Protein AF-A0A7C3CZF4-F1 (afdb_monomer)

Structure (mmCIF, N/CA/C/O backbone):
data_AF-A0A7C3CZF4-F1
#
_entry.id   AF-A0A7C3CZF4-F1
#
loop_
_atom_site.group_PDB
_atom_site.id
_atom_site.type_symbol
_atom_site.label_atom_id
_atom_site.label_alt_id
_atom_site.label_comp_id
_atom_site.label_asym_id
_atom_site.label_entity_id
_atom_site.label_seq_id
_atom_site.pdbx_PDB_ins_code
_atom_site.Cartn_x
_atom_site.Cartn_y
_atom_site.Cartn_z
_ato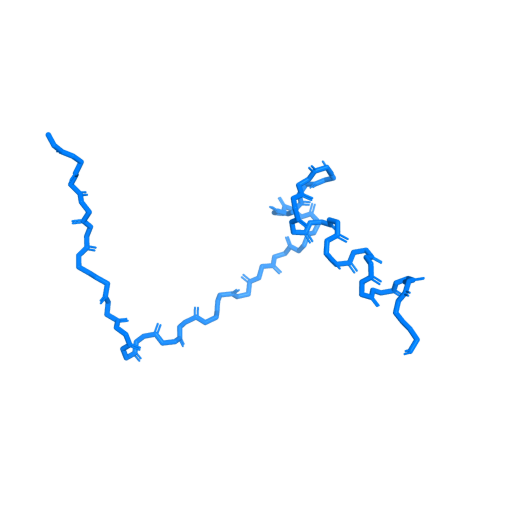m_site.occupancy
_atom_site.B_iso_or_equiv
_atom_site.auth_seq_id
_atom_site.auth_comp_id
_atom_site.auth_asym_id
_atom_site.auth_atom_id
_atom_site.pdbx_PDB_model_num
ATOM 1 N N . MET A 1 1 ? 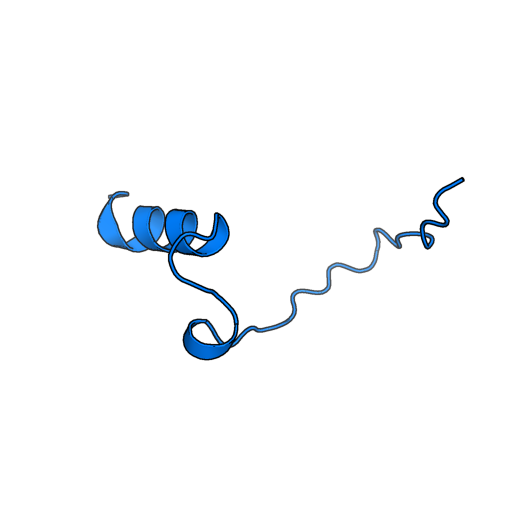16.286 18.135 -18.338 1.00 65.00 1 MET A N 1
ATOM 2 C CA . MET A 1 1 ? 15.174 17.258 -18.772 1.00 65.00 1 MET A CA 1
ATOM 3 C C . MET A 1 1 ? 15.124 16.052 -17.841 1.00 65.00 1 MET A C 1
ATOM 5 O O . MET A 1 1 ? 16.192 15.600 -17.437 1.00 65.00 1 MET A O 1
ATOM 9 N N . ALA A 1 2 ? 13.938 15.588 -17.433 1.00 63.78 2 ALA A N 1
ATOM 10 C CA . ALA A 1 2 ? 13.805 14.457 -16.508 1.00 63.78 2 ALA A CA 1
ATOM 11 C C . ALA A 1 2 ? 14.388 13.172 -17.128 1.00 63.78 2 ALA A C 1
ATOM 13 O O . ALA A 1 2 ? 14.134 12.873 -18.293 1.00 63.78 2 ALA A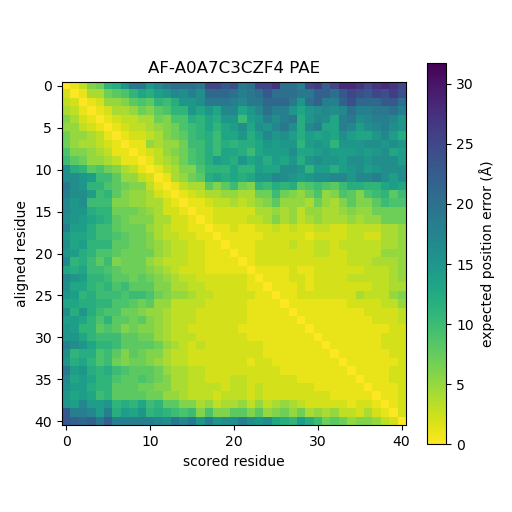 O 1
ATOM 14 N N . ARG A 1 3 ? 15.218 12.447 -16.369 1.00 80.25 3 ARG A N 1
ATOM 15 C CA . ARG A 1 3 ? 15.908 11.228 -16.820 1.00 80.25 3 ARG A CA 1
ATOM 16 C C . ARG A 1 3 ? 15.080 10.009 -16.420 1.00 80.25 3 ARG A C 1
ATOM 18 O O . ARG A 1 3 ? 15.264 9.479 -15.327 1.00 80.25 3 ARG A O 1
ATOM 25 N N . TYR A 1 4 ? 14.155 9.596 -17.275 1.00 82.06 4 TYR A N 1
ATOM 26 C CA . TYR A 1 4 ? 13.404 8.360 -17.059 1.00 82.06 4 TYR A CA 1
ATOM 27 C C . TYR A 1 4 ? 14.269 7.143 -17.411 1.00 82.06 4 TYR A C 1
ATOM 29 O O . TYR A 1 4 ? 15.114 7.217 -18.302 1.00 82.06 4 TYR A O 1
ATOM 37 N N . LYS A 1 5 ? 14.096 6.046 -16.669 1.00 82.00 5 LYS A N 1
ATOM 38 C CA . LYS A 1 5 ? 14.717 4.751 -16.981 1.00 82.00 5 LYS A CA 1
ATOM 39 C C . LYS A 1 5 ? 13.853 4.022 -18.010 1.00 82.00 5 LYS A C 1
ATOM 41 O O . LYS A 1 5 ? 12.630 4.122 -17.926 1.00 82.00 5 LYS A O 1
ATOM 46 N N . ASP A 1 6 ? 14.479 3.272 -18.916 1.00 82.88 6 ASP A N 1
ATOM 47 C CA . ASP A 1 6 ? 13.757 2.423 -19.867 1.00 82.88 6 ASP A CA 1
ATOM 48 C C . ASP A 1 6 ? 12.909 1.390 -19.113 1.00 82.88 6 ASP A C 1
ATOM 50 O O . ASP A 1 6 ? 13.407 0.660 -18.250 1.00 82.88 6 ASP A O 1
ATOM 54 N N . TYR A 1 7 ? 11.609 1.372 -19.408 1.00 81.00 7 TYR A N 1
ATO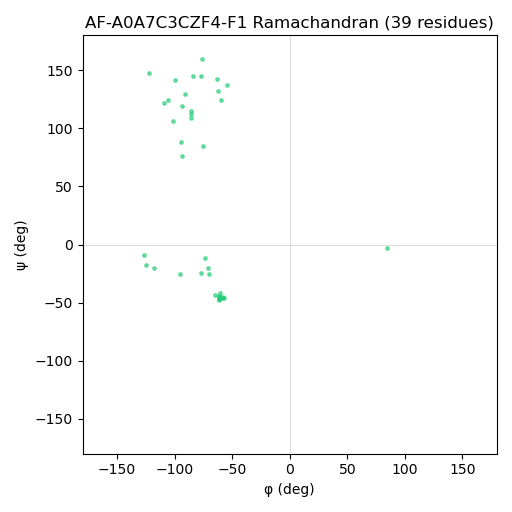M 55 C CA . TYR A 1 7 ? 10.650 0.474 -18.777 1.00 81.00 7 TYR A CA 1
ATOM 56 C C . TYR A 1 7 ? 10.496 -0.791 -19.624 1.00 81.00 7 TYR A C 1
ATOM 58 O O . TYR A 1 7 ? 10.108 -0.720 -20.789 1.00 81.00 7 TYR A O 1
ATOM 66 N N . ASN A 1 8 ? 10.818 -1.949 -19.044 1.00 83.00 8 ASN A N 1
ATOM 67 C CA . ASN A 1 8 ? 10.669 -3.236 -19.714 1.00 83.00 8 ASN A CA 1
ATOM 68 C C . ASN A 1 8 ? 9.242 -3.775 -19.523 1.00 83.00 8 ASN A C 1
ATOM 70 O O . ASN A 1 8 ? 8.870 -4.170 -18.418 1.00 83.00 8 ASN A O 1
ATOM 74 N N . TYR A 1 9 ? 8.479 -3.835 -20.614 1.00 79.06 9 TYR A N 1
ATOM 75 C CA . TYR A 1 9 ? 7.098 -4.323 -20.633 1.00 79.06 9 TYR A CA 1
ATOM 76 C C . TYR A 1 9 ? 6.957 -5.839 -20.430 1.00 79.06 9 TYR A C 1
ATOM 78 O O . TYR A 1 9 ? 5.902 -6.289 -19.992 1.00 79.06 9 TYR A O 1
ATOM 86 N N . ASP A 1 10 ? 8.015 -6.624 -20.654 1.00 82.81 10 ASP A N 1
ATOM 87 C CA . ASP A 1 10 ? 8.021 -8.066 -20.368 1.00 82.81 10 ASP A CA 1
ATOM 88 C C . ASP A 1 10 ? 8.097 -8.349 -18.855 1.00 82.81 10 ASP A C 1
ATOM 90 O O . ASP A 1 10 ? 7.908 -9.478 -18.398 1.00 82.81 10 ASP A O 1
ATOM 94 N N . GLN A 1 11 ? 8.378 -7.326 -18.039 1.00 74.38 11 GLN A N 1
ATOM 95 C CA . GLN A 1 11 ? 8.517 -7.444 -16.593 1.00 74.38 11 GLN A CA 1
ATOM 96 C C . 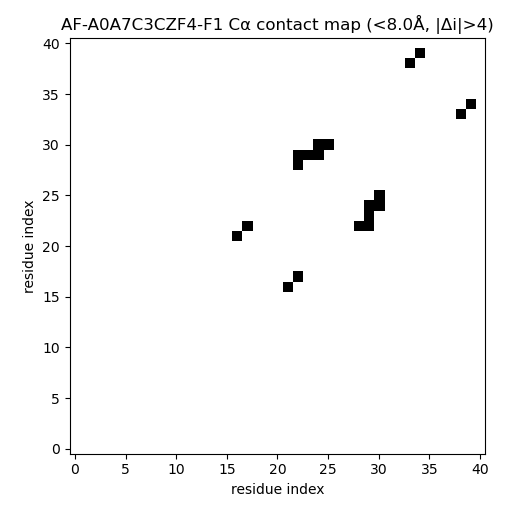GLN A 1 11 ? 7.202 -7.137 -15.868 1.00 74.38 11 GLN A C 1
ATOM 98 O O . GLN A 1 11 ? 7.045 -6.112 -15.208 1.00 74.38 11 GLN A O 1
ATOM 103 N N . SER A 1 12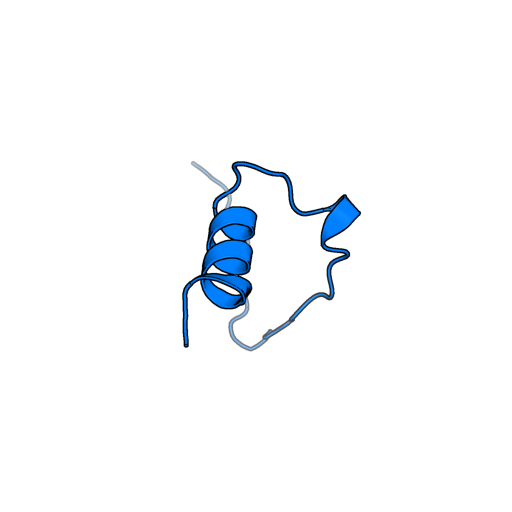 ? 6.267 -8.086 -15.900 1.00 72.81 12 SER A N 1
ATOM 104 C CA . SER A 1 12 ? 5.141 -8.081 -14.958 1.00 72.81 12 SER A CA 1
ATOM 105 C C . SER A 1 12 ? 5.626 -8.545 -13.583 1.00 72.81 12 SER A C 1
ATOM 107 O O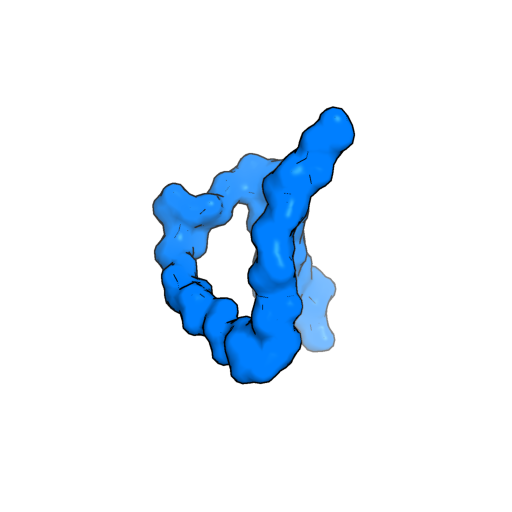 . SER A 1 12 ? 5.579 -9.727 -13.250 1.00 72.81 12 SER A O 1
ATOM 109 N N . LYS A 1 13 ? 6.164 -7.616 -12.786 1.00 75.00 13 LYS A N 1
ATOM 110 C CA . LYS A 1 13 ? 6.541 -7.877 -11.392 1.00 75.00 13 LYS A CA 1
ATOM 111 C C . LYS A 1 13 ? 5.480 -7.318 -10.464 1.00 75.00 13 LYS A C 1
ATOM 113 O O . LYS A 1 13 ? 5.421 -6.113 -10.241 1.00 75.00 13 LYS A O 1
ATOM 118 N N . LEU A 1 14 ? 4.688 -8.211 -9.886 1.00 81.00 14 LEU A N 1
ATOM 119 C CA . LEU A 1 14 ? 3.900 -7.886 -8.707 1.00 81.00 14 LEU A CA 1
ATOM 120 C C . LEU A 1 14 ? 4.792 -8.105 -7.490 1.00 81.00 14 LEU A C 1
ATOM 122 O O . LEU A 1 14 ? 5.253 -9.219 -7.239 1.00 81.00 14 LEU A O 1
ATOM 126 N N . LEU A 1 15 ? 5.086 -7.022 -6.778 1.00 83.50 15 LEU A N 1
ATOM 127 C CA . LEU A 1 15 ? 5.786 -7.098 -5.506 1.00 83.50 15 LEU A CA 1
ATOM 128 C C . LEU A 1 15 ? 4.738 -7.215 -4.399 1.00 83.50 15 LEU A C 1
ATOM 130 O O . LEU A 1 15 ? 3.805 -6.408 -4.379 1.00 83.50 15 LEU A O 1
ATOM 134 N N . PRO A 1 16 ? 4.865 -8.194 -3.489 1.00 87.38 16 PRO A N 1
ATOM 135 C CA . PRO A 1 16 ? 4.012 -8.226 -2.316 1.00 87.38 16 PRO A CA 1
ATOM 136 C C . PRO A 1 16 ? 4.290 -6.984 -1.466 1.00 87.38 16 PRO A C 1
ATOM 138 O O . PRO A 1 16 ? 5.438 -6.550 -1.341 1.00 87.38 16 PRO A O 1
ATOM 141 N N . ILE A 1 17 ? 3.234 -6.430 -0.880 1.00 89.69 17 ILE A N 1
ATOM 142 C CA . ILE A 1 17 ? 3.323 -5.328 0.074 1.00 89.69 17 ILE A CA 1
ATOM 143 C C . ILE A 1 17 ? 2.681 -5.738 1.392 1.00 89.69 17 ILE A C 1
ATOM 145 O O . ILE A 1 17 ? 1.701 -6.485 1.414 1.00 89.69 17 ILE A O 1
ATOM 149 N N . ASN A 1 18 ? 3.217 -5.220 2.490 1.00 94.38 18 ASN A N 1
ATOM 150 C CA . ASN A 1 18 ? 2.533 -5.233 3.768 1.00 94.38 18 ASN A CA 1
ATOM 151 C C . ASN A 1 18 ? 1.623 -4.005 3.846 1.00 94.38 18 ASN A C 1
ATOM 153 O O . ASN A 1 18 ? 2.098 -2.875 3.954 1.00 94.38 18 ASN A O 1
ATOM 157 N N . PHE A 1 19 ? 0.314 -4.230 3.771 1.00 92.88 19 PHE A N 1
ATOM 158 C CA . PHE A 1 19 ? -0.663 -3.150 3.698 1.00 92.88 19 PHE A CA 1
ATOM 159 C C . PHE A 1 19 ? -0.562 -2.184 4.886 1.00 92.88 19 PHE A C 1
ATOM 161 O O . PHE A 1 19 ? -0.514 -0.977 4.675 1.00 92.88 19 PHE A O 1
ATOM 168 N N . SER A 1 20 ? -0.458 -2.692 6.119 1.00 92.94 20 SER A N 1
ATOM 169 C CA . SER A 1 20 ? -0.459 -1.849 7.324 1.00 92.94 20 SER A CA 1
ATOM 170 C C . SER A 1 20 ? 0.810 -1.013 7.493 1.00 92.94 20 SER A C 1
ATOM 172 O O . SER A 1 20 ? 0.774 0.027 8.145 1.00 92.94 20 SER A O 1
ATOM 174 N N . GLU A 1 21 ? 1.927 -1.459 6.922 1.00 96.00 21 GLU A N 1
ATOM 175 C CA . GLU A 1 21 ? 3.221 -0.780 7.038 1.00 96.00 21 GLU A CA 1
ATOM 176 C C . GLU A 1 21 ? 3.507 0.152 5.856 1.00 96.00 21 GLU A C 1
ATOM 178 O O . GLU A 1 21 ? 4.292 1.089 5.991 1.00 96.00 21 GLU A O 1
ATOM 183 N N . GLN A 1 22 ? 2.904 -0.107 4.692 1.00 95.62 22 GLN A N 1
ATOM 184 C CA . GLN A 1 22 ? 3.270 0.559 3.440 1.00 95.62 22 GLN A CA 1
ATOM 185 C C . GLN A 1 22 ? 2.145 1.388 2.819 1.00 95.62 22 GLN A C 1
ATOM 187 O O . GLN A 1 22 ? 2.442 2.270 2.014 1.00 95.62 22 GLN A O 1
ATOM 192 N N . ILE A 1 23 ? 0.881 1.141 3.173 1.00 95.69 23 ILE A N 1
ATOM 193 C CA . ILE A 1 23 ? -0.262 1.897 2.656 1.00 95.69 23 ILE A CA 1
ATOM 194 C C . ILE A 1 23 ? -0.839 2.767 3.770 1.00 95.69 23 ILE A C 1
ATOM 196 O O . ILE A 1 23 ? -1.236 2.283 4.827 1.00 95.69 23 ILE A O 1
ATOM 200 N N . LEU A 1 24 ? -0.877 4.078 3.528 1.00 95.38 24 LEU A N 1
ATOM 201 C CA . LEU A 1 24 ? -1.275 5.060 4.530 1.00 95.38 24 LEU A CA 1
ATOM 202 C C . LEU A 1 24 ? -2.731 5.503 4.340 1.00 95.38 24 LEU A C 1
ATOM 204 O O . LEU A 1 24 ? -3.155 5.737 3.206 1.00 95.38 24 LEU A O 1
ATOM 208 N N . PRO A 1 25 ? -3.484 5.718 5.433 1.00 95.19 25 PRO A N 1
ATOM 209 C CA . PRO A 1 25 ? -4.803 6.332 5.357 1.00 95.19 25 PRO A CA 1
ATOM 210 C C . PRO A 1 25 ? -4.766 7.684 4.634 1.00 95.19 25 PRO A C 1
ATOM 212 O O . PRO A 1 25 ? -3.876 8.504 4.861 1.00 95.19 25 PRO A O 1
ATOM 215 N N . GLY A 1 26 ? -5.751 7.917 3.767 1.00 94.06 26 GLY A N 1
ATOM 216 C CA . GLY A 1 26 ? -5.832 9.123 2.938 1.00 94.06 26 GLY A CA 1
ATOM 217 C C . GLY A 1 26 ? -5.029 9.058 1.634 1.00 94.06 26 GLY A C 1
ATOM 218 O O . GLY A 1 26 ? -5.114 9.993 0.840 1.00 94.06 26 GLY A O 1
ATOM 219 N N . SER A 1 27 ? -4.287 7.972 1.380 1.00 97.06 27 SER A N 1
ATOM 220 C CA . SER A 1 27 ? -3.748 7.688 0.047 1.00 97.06 27 SER A CA 1
ATOM 221 C C . SER A 1 27 ? -4.840 7.156 -0.884 1.00 97.06 27 SER A C 1
ATOM 223 O O . SER A 1 27 ? -5.867 6.633 -0.443 1.00 97.06 27 SER A O 1
ATOM 225 N N . PHE A 1 28 ? -4.599 7.263 -2.189 1.00 96.69 28 PHE A N 1
ATOM 226 C CA . PHE A 1 28 ? -5.511 6.727 -3.194 1.00 96.69 28 PHE A CA 1
ATOM 227 C C . PHE A 1 28 ? -5.664 5.204 -3.062 1.00 96.69 28 PHE A C 1
ATOM 229 O O . PHE A 1 28 ? -6.776 4.685 -3.084 1.00 96.69 28 PHE A O 1
ATOM 236 N N . GLU A 1 29 ? -4.554 4.494 -2.864 1.00 95.19 29 GLU A N 1
ATOM 237 C CA . GLU A 1 29 ? -4.510 3.039 -2.716 1.00 95.19 29 GLU A CA 1
ATOM 238 C C . GLU A 1 29 ? -5.321 2.569 -1.505 1.00 95.19 29 GLU A C 1
ATOM 240 O O . GLU A 1 29 ? -6.077 1.603 -1.612 1.00 95.19 29 GLU A O 1
ATOM 245 N N . TYR A 1 30 ? -5.219 3.281 -0.37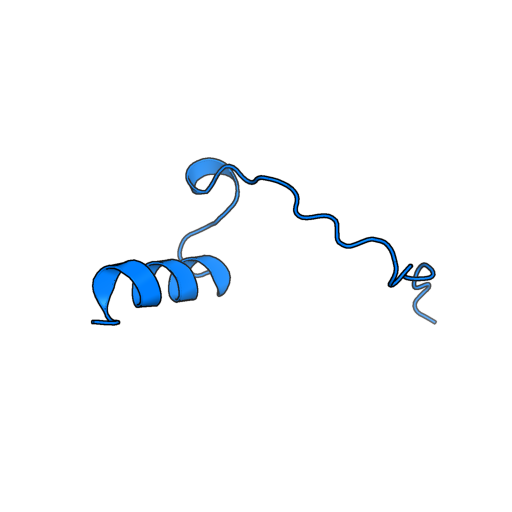5 1.00 96.94 30 TYR A N 1
ATOM 246 C CA . TYR A 1 30 ? -6.020 2.990 0.813 1.00 96.94 30 TYR A CA 1
ATOM 247 C C . TYR A 1 30 ? -7.516 3.148 0.526 1.00 96.94 30 TYR A C 1
ATOM 249 O O . TYR A 1 30 ? -8.313 2.277 0.874 1.00 96.94 30 TYR A O 1
ATOM 257 N N . THR A 1 31 ? -7.909 4.242 -0.138 1.00 97.19 31 THR A N 1
ATOM 258 C CA . THR A 1 31 ? -9.311 4.480 -0.502 1.00 97.19 31 THR A CA 1
ATOM 259 C C . THR A 1 31 ? -9.841 3.389 -1.423 1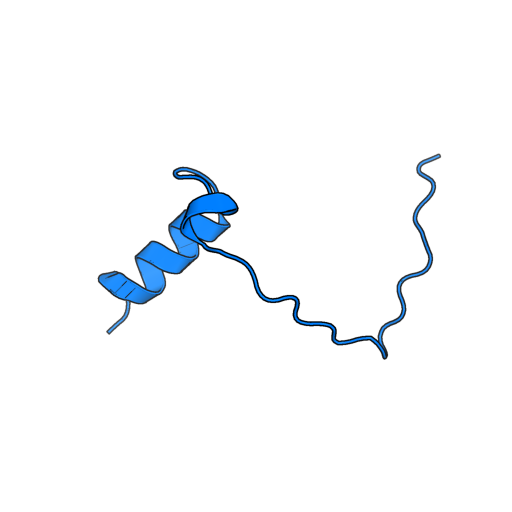.00 97.19 31 THR A C 1
ATOM 261 O O . THR A 1 31 ? -10.937 2.890 -1.188 1.00 97.19 31 THR A O 1
ATOM 264 N N . VAL A 1 32 ? -9.075 2.980 -2.436 1.00 96.19 32 VAL A N 1
ATOM 265 C CA . VAL A 1 32 ? -9.490 1.904 -3.346 1.00 96.19 32 VAL A CA 1
ATOM 266 C C . VAL A 1 32 ? -9.694 0.595 -2.589 1.00 96.19 32 VAL A C 1
ATOM 268 O O . VAL A 1 32 ? -10.741 -0.024 -2.755 1.00 96.19 32 VAL A O 1
ATOM 271 N N . ASN A 1 33 ? -8.747 0.195 -1.734 1.00 95.12 33 ASN A N 1
ATOM 272 C CA . ASN A 1 33 ? -8.903 -1.021 -0.935 1.00 95.12 33 ASN A CA 1
ATOM 273 C C . ASN A 1 33 ? -10.156 -0.954 -0.042 1.00 95.12 33 ASN A C 1
ATOM 275 O O . ASN A 1 33 ? -10.962 -1.879 -0.068 1.00 95.12 33 ASN A O 1
ATOM 279 N N . TYR A 1 34 ? -10.382 0.166 0.653 1.00 96.31 34 TYR A N 1
ATOM 280 C CA . TYR A 1 34 ? -11.576 0.343 1.482 1.00 96.31 34 TYR A CA 1
ATOM 281 C C . TYR A 1 34 ? -12.877 0.201 0.682 1.00 96.31 34 TYR A C 1
ATOM 283 O O . TYR A 1 34 ? -13.807 -0.465 1.133 1.00 96.31 34 TYR A O 1
ATOM 291 N N . LEU A 1 35 ? -12.956 0.819 -0.500 1.00 97.31 35 LEU A N 1
ATOM 292 C CA . LEU A 1 35 ? -14.150 0.758 -1.342 1.00 97.31 35 LEU A CA 1
ATOM 293 C C . LEU A 1 35 ? -14.428 -0.662 -1.835 1.00 97.31 35 LEU A C 1
ATOM 295 O O . LEU A 1 35 ? -15.574 -1.094 -1.795 1.00 97.31 35 LEU A O 1
ATOM 299 N N . VAL A 1 36 ? -13.392 -1.382 -2.266 1.00 95.81 36 VAL A N 1
ATOM 300 C CA . VAL A 1 36 ? -13.530 -2.778 -2.700 1.00 95.81 36 VAL A CA 1
ATOM 301 C C . VAL A 1 36 ? -14.026 -3.656 -1.560 1.00 95.81 36 VAL A C 1
ATOM 303 O O . VAL A 1 36 ? -14.981 -4.396 -1.752 1.00 95.81 36 VAL A O 1
ATOM 306 N N . ASP A 1 37 ? -13.438 -3.527 -0.374 1.00 94.94 37 ASP A N 1
ATOM 307 C CA . ASP A 1 37 ? -13.751 -4.425 0.738 1.00 94.94 37 ASP A CA 1
ATOM 308 C C . ASP A 1 37 ? -15.090 -4.099 1.425 1.00 94.94 37 ASP A C 1
ATOM 310 O O . ASP A 1 37 ? -15.668 -4.966 2.077 1.00 94.94 37 ASP A O 1
ATOM 314 N N . ASN A 1 38 ? -15.575 -2.853 1.336 1.00 96.25 38 ASN A N 1
ATOM 315 C CA . ASN A 1 38 ? -16.704 -2.386 2.155 1.00 96.25 38 ASN A CA 1
ATOM 316 C C . ASN A 1 38 ? -17.881 -1.806 1.365 1.00 96.25 38 ASN A C 1
ATOM 318 O O . ASN A 1 38 ? -18.942 -1.605 1.952 1.00 96.25 38 ASN A O 1
ATOM 322 N N . GLN A 1 39 ? -17.690 -1.427 0.102 1.00 93.75 39 GLN A N 1
ATOM 323 C CA . GLN A 1 39 ? -18.679 -0.653 -0.662 1.00 93.75 39 GLN A CA 1
ATOM 324 C C . GLN A 1 39 ? -19.052 -1.295 -2.002 1.00 93.75 39 GLN A C 1
ATOM 326 O O . GLN A 1 39 ? -19.980 -0.818 -2.655 1.00 93.75 39 GLN A O 1
ATOM 331 N N . LEU A 1 40 ? -18.344 -2.344 -2.422 1.00 90.62 40 LEU A N 1
ATOM 332 C CA . LEU A 1 40 ? -18.685 -3.145 -3.590 1.00 90.62 40 LEU A CA 1
ATOM 333 C C . LEU A 1 40 ? -19.264 -4.487 -3.116 1.00 90.62 40 LEU A C 1
ATOM 335 O O . LEU A 1 40 ? -18.628 -5.178 -2.325 1.00 90.62 40 LEU A O 1
ATOM 339 N N . ASP A 1 41 ? -20.480 -4.793 -3.580 1.00 70.94 41 ASP A N 1
ATOM 340 C CA . ASP A 1 41 ? -21.201 -6.066 -3.390 1.00 70.94 41 ASP A CA 1
ATOM 341 C C . ASP A 1 41 ? -21.018 -6.955 -4.633 1.00 70.94 41 ASP A C 1
ATOM 343 O O . ASP A 1 41 ? -21.125 -6.408 -5.762 1.00 70.94 41 ASP A O 1
#

Mean predicted aligned error: 7.31 Å

Radius of gyration: 15.07 Å; Cα contacts (8 Å, |Δi|>4): 10; chains: 1; bounding box: 37×26×28 Å

Secondary structure (DSSP, 8-state):
---PPPP-TT--------HHHH--TTSHHHHHHHHHHHH--

Sequence (41 aa):
MARYKDYNYDQSKLLPINFSEQILPGSFEYTVNYLVDNQLD

Solvent-accessible surface area (backbone atoms only — not comparable to full-atom values): 2981 Å² total; per-residue (Å²): 131,89,86,78,75,90,80,65,83,89,63,83,75,84,76,90,77,58,58,87,85,72,51,50,88,90,39,71,68,40,52,51,52,50,40,56,78,73,71,57,132

pLDDT: mean 88.0, std 9.47, range [63.78, 97.31]

Foldseek 3Di:
DDDDDDDDPVDPDDDDDDCVVPPDPPDPVVVVVCCVVPPDD